Protein AF-A0A2V9YJX0-F1 (afdb_monomer_lite)

Secondary structure (DSSP, 8-state):
---PPPEEEEEEEEETT--TTSSS-SS-TT--SHHHHHHHHHHTSSSPPPEEEE-TTT--EEEES-HHHHGGGTT-SSEEEEEEEETTTTEEEEEEEEE------

Radius of gyration: 13.97 Å; chains: 1; bounding box: 36×31×40 Å

Sequence (105 aa):
ATGQGPSTFKGELADEQLNCIQTPVKAPLEIKDKTSCMLYFAHFVKPGSKYVLYDLETKTKYQLDDQDLVQPYVGAKNVQITGTLDAATKTIHVKEIRVKEIRAS

Foldseek 3Di:
DPFDAKDKDKAAKAWPVNQLVDVQRNAPPVDRHSLSRQCCQQPPDVVRTAIWGQDPVVRDTAAEPCRVLCVVCRPQGMKMFIAGAPPVRNYGDGDDIDGPPPPDD

pLDDT: mean 90.38, std 14.13, range [36.09, 98.44]

Structure (mmCIF, N/CA/C/O backbone):
data_AF-A0A2V9YJX0-F1
#
_entry.id   AF-A0A2V9YJX0-F1
#
loop_
_atom_site.group_PDB
_atom_site.id
_atom_site.type_symbol
_atom_site.label_atom_id
_atom_site.label_alt_id
_atom_site.label_comp_id
_atom_site.label_asym_id
_atom_site.label_entity_id
_atom_site.label_seq_id
_atom_site.pdbx_PDB_ins_code
_atom_site.Cartn_x
_atom_site.Cartn_y
_atom_site.Cartn_z
_atom_site.occupancy
_atom_site.B_iso_or_equiv
_atom_site.auth_seq_id
_atom_site.auth_comp_id
_atom_site.auth_asym_id
_atom_site.auth_atom_id
_atom_site.pdbx_PDB_model_num
ATOM 1 N N . ALA A 1 1 ? -13.982 -8.996 21.968 1.00 41.69 1 ALA A N 1
ATOM 2 C CA . ALA A 1 1 ? -13.264 -8.122 21.023 1.00 41.69 1 ALA A CA 1
ATOM 3 C C . ALA A 1 1 ? -14.300 -7.298 20.276 1.00 41.69 1 ALA A C 1
ATOM 5 O O . ALA A 1 1 ? -15.111 -7.869 19.560 1.00 41.69 1 ALA A O 1
ATOM 6 N N . THR A 1 2 ? -14.363 -5.990 20.516 1.00 43.50 2 THR A N 1
ATOM 7 C CA . THR A 1 2 ? -15.210 -5.084 19.733 1.00 43.50 2 THR A CA 1
ATOM 8 C C . THR A 1 2 ? -14.625 -5.015 18.328 1.00 43.50 2 THR A C 1
ATOM 10 O O . THR A 1 2 ? -13.618 -4.342 18.117 1.00 43.50 2 THR A O 1
ATOM 13 N N . GLY A 1 3 ? -15.185 -5.782 17.392 1.00 53.28 3 GLY A N 1
ATOM 14 C CA . GLY A 1 3 ? -14.784 -5.718 15.992 1.00 53.28 3 GLY A CA 1
ATOM 15 C C . GLY A 1 3 ? -15.097 -4.326 15.463 1.00 53.28 3 GLY A C 1
ATOM 16 O O . GLY A 1 3 ? -16.265 -3.989 15.279 1.00 53.28 3 GLY A O 1
ATOM 17 N N . GLN A 1 4 ? -14.069 -3.498 15.273 1.00 60.50 4 GLN A N 1
ATOM 18 C CA . GLN A 1 4 ? -14.224 -2.262 14.518 1.00 60.50 4 GLN A CA 1
ATOM 19 C C . GLN A 1 4 ? -14.705 -2.641 13.117 1.00 60.50 4 GLN A C 1
ATOM 21 O O . GLN A 1 4 ? -14.115 -3.496 12.450 1.00 60.50 4 GLN A O 1
ATOM 26 N N . GLY A 1 5 ? -15.828 -2.046 12.712 1.00 73.94 5 GLY A N 1
ATOM 27 C CA . GLY A 1 5 ? -16.368 -2.200 11.368 1.00 73.94 5 GLY A CA 1
ATOM 28 C C . GLY A 1 5 ? -15.352 -1.779 10.299 1.00 73.94 5 GLY A C 1
ATOM 29 O O . GLY A 1 5 ? -14.307 -1.208 10.619 1.00 73.94 5 GLY A O 1
ATOM 30 N N . PRO A 1 6 ? -15.629 -2.078 9.021 1.00 87.38 6 PRO A N 1
ATOM 31 C CA . PRO A 1 6 ? -14.715 -1.732 7.944 1.00 87.38 6 PRO A CA 1
ATOM 32 C C . PRO A 1 6 ? -14.452 -0.219 7.910 1.00 87.38 6 PRO A C 1
ATOM 34 O O . PRO A 1 6 ? -15.380 0.588 7.952 1.00 87.38 6 PRO A O 1
ATOM 37 N N . SER A 1 7 ? -13.177 0.139 7.805 1.00 95.25 7 SER A N 1
ATOM 38 C CA . SER A 1 7 ? -12.671 1.506 7.687 1.00 95.25 7 SER A CA 1
ATOM 39 C C . SER A 1 7 ? -12.121 1.735 6.285 1.00 95.25 7 SER A C 1
ATOM 41 O O . SER A 1 7 ? -11.776 0.786 5.583 1.00 95.25 7 SER A O 1
ATOM 43 N N . THR A 1 8 ? -12.034 3.000 5.874 1.00 96.50 8 THR A N 1
ATOM 44 C CA . THR A 1 8 ? -11.416 3.381 4.598 1.00 96.50 8 THR A CA 1
ATOM 45 C C . THR A 1 8 ? -10.064 4.031 4.841 1.00 96.50 8 THR A C 1
ATOM 47 O O . THR A 1 8 ? -9.973 5.038 5.541 1.00 96.50 8 THR A O 1
ATOM 50 N N . PHE A 1 9 ? -9.035 3.473 4.216 1.00 96.06 9 PHE A N 1
ATOM 51 C CA . PHE A 1 9 ? -7.650 3.922 4.259 1.00 96.06 9 PHE A CA 1
ATOM 52 C C . PHE A 1 9 ? -7.299 4.567 2.923 1.00 96.06 9 PHE A C 1
ATOM 54 O O . PHE A 1 9 ? -7.710 4.077 1.871 1.00 96.06 9 PHE A O 1
ATOM 61 N N . LYS A 1 10 ? -6.563 5.678 2.948 1.00 95.88 10 LYS A N 1
ATOM 62 C CA . LYS A 1 10 ? -6.171 6.412 1.740 1.00 95.88 10 LYS A CA 1
ATOM 63 C C . LYS A 1 10 ? -4.658 6.434 1.634 1.00 95.88 10 LYS A C 1
ATOM 65 O O . LYS A 1 10 ? -3.975 6.607 2.637 1.00 95.88 10 LYS A O 1
ATOM 70 N N . GLY A 1 11 ? -4.146 6.301 0.421 1.00 94.25 11 GLY A N 1
ATOM 71 C CA . GLY A 1 11 ? -2.710 6.346 0.205 1.00 94.25 11 GLY A CA 1
ATOM 72 C C . GLY A 1 11 ? -2.305 6.047 -1.226 1.00 94.25 11 GLY A C 1
ATOM 73 O O . GLY A 1 11 ? -3.130 6.012 -2.144 1.00 94.25 11 GLY A O 1
ATOM 74 N N . GLU A 1 12 ? -1.007 5.830 -1.382 1.00 94.12 12 GLU A N 1
ATOM 75 C CA . GLU A 1 12 ? -0.377 5.354 -2.610 1.00 94.12 12 GLU A CA 1
ATOM 76 C C . GLU A 1 12 ? 0.051 3.894 -2.406 1.00 94.12 12 GLU A C 1
ATOM 78 O O . GLU A 1 12 ? 0.478 3.516 -1.309 1.00 94.12 12 GLU A O 1
ATOM 83 N N . LEU A 1 13 ? -0.080 3.061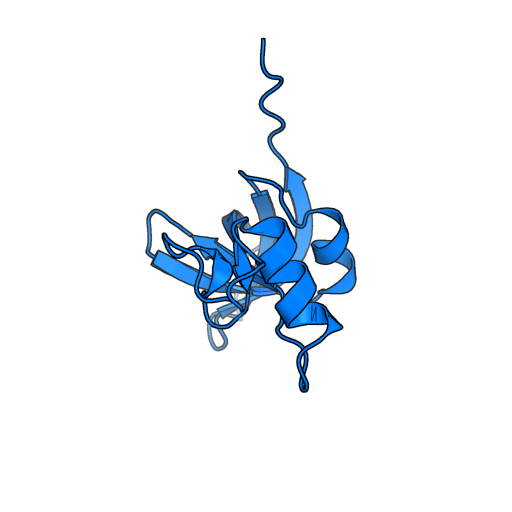 -3.442 1.00 95.88 13 LEU A N 1
ATOM 84 C CA . LEU A 1 13 ? 0.499 1.719 -3.410 1.00 95.88 13 LEU A CA 1
ATOM 85 C C . LEU A 1 13 ? 2.021 1.809 -3.543 1.00 95.88 13 LEU A C 1
ATOM 87 O O . LEU A 1 13 ? 2.542 2.611 -4.315 1.00 95.88 13 LEU A O 1
ATOM 91 N N . ALA A 1 14 ? 2.724 0.964 -2.802 1.00 95.56 14 ALA A N 1
ATOM 92 C CA . ALA A 1 14 ? 4.177 0.885 -2.810 1.00 95.56 14 ALA A CA 1
ATOM 93 C C . ALA A 1 14 ? 4.640 -0.574 -2.725 1.00 95.56 14 ALA A C 1
ATOM 95 O O . ALA A 1 14 ? 3.842 -1.475 -2.465 1.00 95.56 14 ALA A O 1
ATOM 96 N N . ASP A 1 15 ? 5.937 -0.801 -2.913 1.00 96.44 15 ASP A N 1
ATOM 97 C CA . ASP A 1 15 ? 6.579 -2.050 -2.515 1.00 96.44 15 ASP A CA 1
ATOM 98 C C . ASP A 1 15 ? 6.797 -2.083 -0.992 1.00 96.44 15 ASP A C 1
ATOM 100 O O . ASP A 1 15 ? 6.874 -1.044 -0.329 1.00 96.44 15 ASP A O 1
ATOM 104 N N . GLU A 1 16 ? 6.955 -3.277 -0.425 1.00 96.31 16 GLU A N 1
ATOM 105 C CA . GLU A 1 16 ? 7.100 -3.469 1.021 1.00 96.31 16 GLU A CA 1
ATOM 106 C C . GLU A 1 16 ? 8.267 -2.678 1.643 1.00 96.31 16 GLU A C 1
ATOM 108 O O . GLU A 1 16 ? 8.184 -2.263 2.808 1.00 96.31 16 GLU A O 1
ATOM 113 N N . GLN A 1 17 ? 9.338 -2.438 0.882 1.00 96.00 17 GLN A N 1
ATOM 114 C CA . GLN A 1 17 ? 10.527 -1.712 1.330 1.00 96.00 17 GLN A CA 1
ATOM 115 C C . GLN A 1 17 ? 10.442 -0.199 1.073 1.00 96.00 17 GLN A C 1
ATOM 117 O O . GLN A 1 17 ? 11.346 0.536 1.472 1.00 96.00 17 GLN A O 1
ATOM 122 N N . LEU A 1 18 ? 9.350 0.281 0.466 1.00 96.06 18 LEU A N 1
ATOM 123 C CA . LEU A 1 18 ? 9.138 1.677 0.083 1.00 96.06 18 LEU A CA 1
ATOM 124 C C . LEU A 1 18 ? 10.237 2.216 -0.847 1.00 96.06 18 LEU A C 1
ATOM 126 O O . LEU A 1 18 ? 10.542 3.409 -0.825 1.00 96.06 18 LEU A O 1
ATOM 130 N N . ASN A 1 19 ? 10.846 1.351 -1.656 1.00 95.75 19 ASN A N 1
ATOM 131 C CA . ASN A 1 19 ? 11.837 1.724 -2.660 1.00 95.75 19 ASN A CA 1
ATOM 132 C C . ASN A 1 19 ? 11.214 2.553 -3.792 1.00 95.75 19 ASN A C 1
ATOM 134 O O . ASN A 1 19 ? 11.821 3.511 -4.278 1.00 95.75 19 ASN A O 1
ATOM 138 N N . CYS A 1 20 ? 9.991 2.210 -4.190 1.00 95.19 20 CYS A N 1
ATOM 139 C CA . CYS A 1 20 ? 9.327 2.727 -5.382 1.00 95.19 20 CYS A CA 1
ATOM 140 C C . CYS A 1 20 ? 8.625 4.066 -5.186 1.00 95.19 20 CYS A C 1
ATOM 142 O O . CYS A 1 20 ? 8.229 4.686 -6.164 1.00 95.19 20 CYS A O 1
ATOM 144 N N . ILE A 1 21 ? 8.499 4.543 -3.948 1.00 92.62 21 ILE A N 1
ATOM 145 C CA . ILE A 1 21 ? 7.942 5.871 -3.648 1.00 92.62 21 ILE A CA 1
ATOM 146 C C . ILE A 1 21 ? 9.024 6.930 -3.391 1.00 92.62 21 ILE A C 1
ATOM 148 O O . ILE A 1 21 ? 8.703 8.094 -3.154 1.00 92.62 21 ILE A O 1
ATOM 152 N N . GLN A 1 22 ? 10.303 6.546 -3.451 1.00 92.88 22 GLN A N 1
ATOM 153 C CA . GLN A 1 22 ? 11.440 7.462 -3.327 1.00 92.88 22 GLN A CA 1
ATOM 154 C C . GLN A 1 22 ? 11.646 8.275 -4.610 1.00 92.88 22 GLN A C 1
ATOM 156 O O . GLN A 1 22 ? 11.200 7.888 -5.689 1.00 92.88 22 GLN A O 1
ATOM 161 N N . THR A 1 23 ? 12.347 9.406 -4.503 1.00 91.00 23 THR A N 1
ATOM 162 C CA . THR A 1 23 ? 12.760 10.224 -5.656 1.00 91.00 23 THR A CA 1
ATOM 163 C C . THR A 1 23 ? 14.278 10.454 -5.615 1.00 91.00 23 THR A C 1
ATOM 165 O O . THR A 1 23 ? 14.738 11.187 -4.739 1.00 91.00 23 THR A O 1
ATOM 168 N N . PRO A 1 24 ? 15.067 9.853 -6.531 1.00 91.81 24 PRO A N 1
ATOM 169 C CA . PRO A 1 24 ? 14.655 8.849 -7.522 1.00 91.81 24 PRO A CA 1
ATOM 170 C C . PRO A 1 24 ? 14.192 7.540 -6.859 1.00 91.81 24 PRO A C 1
ATOM 172 O O . PRO A 1 24 ? 14.509 7.285 -5.694 1.00 91.81 24 PRO A O 1
ATOM 175 N N . VAL A 1 25 ? 13.450 6.706 -7.596 1.00 95.75 25 VAL A N 1
ATOM 176 C CA . VAL A 1 25 ? 13.079 5.366 -7.114 1.00 95.75 25 VAL A CA 1
ATOM 177 C C . VAL A 1 25 ? 14.340 4.552 -6.816 1.00 95.75 25 VAL A C 1
ATOM 179 O O . VAL A 1 25 ? 15.345 4.659 -7.521 1.00 95.75 25 VAL A O 1
ATOM 182 N N . LYS A 1 26 ? 14.305 3.727 -5.769 1.00 95.12 26 LYS A N 1
ATOM 183 C CA . LYS A 1 26 ? 15.423 2.845 -5.399 1.00 95.12 26 LYS A CA 1
ATOM 184 C C . LYS A 1 26 ? 15.311 1.503 -6.124 1.00 95.12 26 LYS A C 1
ATOM 186 O O . LYS A 1 26 ? 15.068 0.471 -5.509 1.00 95.12 26 LYS A O 1
ATOM 191 N N . ALA A 1 27 ? 15.459 1.540 -7.442 1.00 93.81 27 ALA A N 1
ATOM 192 C CA . ALA A 1 27 ? 15.394 0.381 -8.330 1.00 93.81 27 ALA A CA 1
ATOM 193 C C . ALA A 1 27 ? 16.666 0.295 -9.201 1.00 93.81 27 ALA A C 1
ATOM 195 O O . ALA A 1 27 ? 17.465 1.237 -9.202 1.00 93.81 27 ALA A O 1
ATOM 196 N N . PRO A 1 28 ? 16.893 -0.812 -9.937 1.00 92.31 28 PRO A N 1
ATOM 197 C CA . PRO A 1 28 ? 17.921 -0.865 -10.977 1.00 92.31 28 PRO A CA 1
ATOM 198 C C . PRO A 1 28 ? 17.836 0.324 -11.945 1.00 92.31 28 PRO A C 1
ATOM 200 O O . PRO A 1 28 ? 16.750 0.835 -12.206 1.00 92.31 28 PRO A O 1
ATOM 203 N N . LEU A 1 29 ? 18.983 0.744 -12.492 1.00 80.69 29 LEU A N 1
ATOM 204 C CA . LEU A 1 29 ? 19.169 2.034 -13.186 1.00 80.69 29 LEU A CA 1
ATOM 205 C C . LEU A 1 29 ? 18.197 2.301 -14.351 1.00 80.69 29 LEU A C 1
ATOM 207 O O . LEU A 1 29 ? 17.937 3.457 -14.692 1.00 80.69 29 LEU A O 1
ATOM 211 N N . GLU A 1 30 ? 17.670 1.248 -14.968 1.00 90.00 30 GLU A N 1
ATOM 212 C CA . GLU A 1 30 ? 16.744 1.333 -16.100 1.00 90.00 30 GLU A CA 1
ATOM 213 C C . GLU A 1 30 ? 15.309 1.680 -15.667 1.00 90.00 30 GLU A C 1
ATOM 215 O O . GLU A 1 30 ? 14.521 2.190 -16.462 1.00 90.00 30 GLU A O 1
ATOM 220 N N . ILE A 1 31 ? 14.976 1.478 -14.390 1.00 95.06 31 ILE A N 1
ATOM 221 C CA . ILE A 1 31 ? 13.642 1.699 -13.839 1.00 95.06 31 ILE A CA 1
ATOM 222 C C . ILE A 1 31 ? 13.586 3.068 -13.163 1.00 95.06 31 ILE A C 1
ATOM 224 O O . ILE A 1 31 ? 14.204 3.300 -12.127 1.00 95.06 31 ILE A O 1
ATOM 228 N N . LYS A 1 32 ? 12.803 3.979 -13.748 1.00 91.88 32 LYS A N 1
ATOM 229 C CA . LYS A 1 32 ? 12.691 5.376 -13.287 1.00 91.88 32 LYS A CA 1
ATOM 230 C C . LYS A 1 32 ? 11.300 5.762 -12.784 1.00 91.88 32 LYS A C 1
ATOM 232 O O . LYS A 1 32 ? 11.150 6.811 -12.166 1.00 91.88 32 LYS A O 1
ATOM 237 N N . ASP A 1 33 ? 10.299 4.933 -13.058 1.00 93.88 33 ASP A N 1
ATOM 238 C CA . ASP A 1 33 ? 8.901 5.147 -12.680 1.00 93.88 33 ASP A CA 1
ATOM 239 C C . ASP A 1 33 ? 8.483 4.194 -11.546 1.00 93.88 33 ASP A C 1
ATOM 241 O O . ASP A 1 33 ? 8.981 3.070 -11.432 1.00 93.88 33 ASP A O 1
ATOM 245 N N . LYS A 1 34 ? 7.539 4.655 -10.717 1.00 93.44 34 LYS A N 1
ATOM 246 C CA . LYS A 1 34 ? 7.025 3.924 -9.555 1.00 93.44 34 LYS A CA 1
ATOM 247 C C . LYS A 1 34 ? 6.325 2.624 -9.951 1.00 93.44 34 LYS A C 1
ATOM 249 O O . LYS A 1 34 ? 6.547 1.604 -9.305 1.00 93.44 34 LYS A O 1
ATOM 254 N N . THR A 1 35 ? 5.520 2.648 -11.015 1.00 94.94 35 THR A N 1
ATOM 255 C CA . THR A 1 35 ? 4.743 1.481 -11.474 1.00 94.94 35 THR A CA 1
ATOM 256 C C . THR A 1 35 ? 5.681 0.356 -11.893 1.00 94.94 35 THR A C 1
ATOM 258 O O . THR A 1 35 ? 5.588 -0.767 -11.399 1.00 94.94 35 THR A O 1
ATOM 261 N N . SER A 1 36 ? 6.649 0.689 -12.744 1.00 95.75 36 SER A N 1
ATOM 262 C CA . SER A 1 36 ? 7.667 -0.245 -13.226 1.00 95.75 36 SER A CA 1
ATOM 263 C C . SER A 1 36 ? 8.538 -0.771 -12.081 1.00 95.75 36 SER A C 1
ATOM 265 O O . SER A 1 36 ? 8.860 -1.955 -12.045 1.00 95.75 36 SER A O 1
ATOM 267 N N . CYS A 1 37 ? 8.865 0.081 -11.103 1.00 96.88 37 CYS A N 1
ATOM 268 C CA . CYS A 1 37 ? 9.565 -0.325 -9.885 1.00 96.88 37 CYS A CA 1
ATOM 269 C C . CYS A 1 37 ? 8.774 -1.359 -9.079 1.00 96.88 37 CYS A C 1
ATOM 271 O O . CYS A 1 37 ? 9.324 -2.399 -8.717 1.00 96.88 37 CYS A O 1
ATOM 273 N N . MET A 1 38 ? 7.484 -1.122 -8.834 1.00 96.19 38 MET A N 1
ATOM 274 C CA . MET A 1 38 ? 6.656 -2.047 -8.057 1.00 96.19 38 MET A CA 1
ATOM 275 C C . MET A 1 38 ? 6.510 -3.401 -8.753 1.00 96.19 38 MET A C 1
ATOM 277 O O . MET A 1 38 ? 6.681 -4.436 -8.112 1.00 96.19 38 MET A O 1
ATOM 281 N N . LEU A 1 39 ? 6.238 -3.405 -10.062 1.00 95.62 39 LEU A N 1
ATOM 282 C CA . LEU A 1 39 ? 6.141 -4.640 -10.846 1.00 95.62 39 LEU A CA 1
ATOM 283 C C . LEU A 1 39 ? 7.476 -5.395 -10.880 1.00 95.62 39 LEU A C 1
ATOM 285 O O . LEU A 1 39 ? 7.494 -6.619 -10.763 1.00 95.62 39 LEU A O 1
ATOM 289 N N . TYR A 1 40 ? 8.601 -4.678 -10.973 1.00 95.81 40 TYR A N 1
ATOM 290 C CA . TYR A 1 40 ? 9.926 -5.287 -10.893 1.00 95.81 40 TYR A CA 1
ATOM 291 C C . TYR A 1 40 ? 10.134 -6.025 -9.566 1.00 95.81 40 TYR A C 1
ATOM 293 O O . TYR A 1 40 ? 10.449 -7.215 -9.558 1.00 95.81 40 TYR A O 1
ATOM 301 N N . PHE A 1 41 ? 9.923 -5.343 -8.438 1.00 96.44 41 PHE A N 1
ATOM 302 C CA . PHE A 1 41 ? 10.124 -5.952 -7.125 1.00 96.44 41 PHE A CA 1
ATOM 303 C C . PHE A 1 41 ? 9.134 -7.090 -6.845 1.00 96.44 41 PHE A C 1
ATOM 305 O O . PHE A 1 41 ? 9.521 -8.064 -6.205 1.00 96.44 41 PHE A O 1
ATOM 312 N N . ALA A 1 42 ? 7.896 -7.007 -7.339 1.00 95.81 42 ALA A N 1
ATOM 313 C CA . ALA A 1 42 ? 6.896 -8.058 -7.165 1.00 95.81 42 ALA A CA 1
ATOM 314 C C . ALA A 1 42 ? 7.203 -9.331 -7.976 1.00 95.81 42 ALA A C 1
ATOM 316 O O . ALA A 1 42 ? 7.031 -10.435 -7.463 1.00 95.81 42 ALA A O 1
ATOM 317 N N . HIS A 1 43 ? 7.683 -9.198 -9.219 1.00 95.38 43 HIS A N 1
ATOM 318 C CA . HIS A 1 43 ? 7.782 -10.33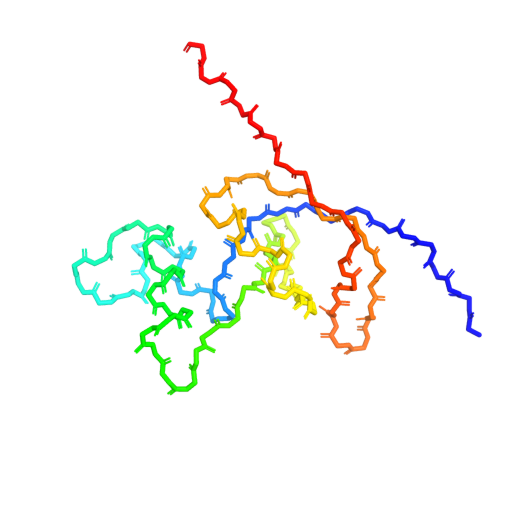5 -10.146 1.00 95.38 43 HIS A CA 1
ATOM 319 C C . HIS A 1 43 ? 9.207 -10.832 -10.424 1.00 95.38 43 HIS A C 1
ATOM 321 O O . HIS A 1 43 ? 9.377 -11.988 -10.813 1.00 95.38 43 HIS A O 1
ATOM 327 N N . PHE A 1 44 ? 10.233 -9.995 -10.242 1.00 95.00 44 PHE A N 1
ATOM 328 C CA . PHE A 1 44 ? 11.604 -10.304 -10.677 1.00 95.00 44 PHE A CA 1
ATOM 329 C C . PHE A 1 44 ? 12.603 -10.481 -9.526 1.00 95.00 44 PHE A C 1
ATOM 331 O O . PHE A 1 44 ? 13.675 -11.051 -9.735 1.00 95.00 44 PHE A O 1
ATOM 338 N N . VAL A 1 45 ? 12.264 -10.055 -8.307 1.00 93.81 45 VAL A N 1
ATOM 339 C CA . VAL A 1 45 ? 13.076 -10.291 -7.099 1.00 93.81 45 VAL A CA 1
ATOM 340 C C . VAL A 1 45 ? 12.603 -11.563 -6.382 1.00 93.81 45 VAL A C 1
ATOM 342 O O . VAL A 1 45 ? 11.434 -11.933 -6.464 1.00 93.81 45 VAL A O 1
ATOM 345 N N . LYS A 1 46 ? 13.516 -12.271 -5.698 1.00 93.31 46 LYS A N 1
ATOM 346 C CA . LYS A 1 46 ? 13.206 -13.469 -4.899 1.00 93.31 46 LYS A CA 1
ATOM 347 C C . LYS A 1 46 ? 13.662 -13.292 -3.439 1.00 93.31 46 LYS A C 1
ATOM 349 O O . LYS A 1 46 ? 14.864 -13.139 -3.225 1.00 93.31 46 LYS A O 1
ATOM 354 N N . PRO A 1 47 ? 12.753 -13.376 -2.448 1.00 92.56 47 PRO A N 1
ATOM 355 C CA . PRO A 1 47 ? 11.296 -13.444 -2.613 1.00 92.56 47 PRO A CA 1
ATOM 356 C C . PRO A 1 47 ? 10.739 -12.160 -3.254 1.00 92.56 47 PRO A C 1
ATOM 358 O O . PRO A 1 47 ? 11.343 -11.095 -3.128 1.00 92.56 47 PRO A O 1
ATOM 361 N N . GLY A 1 48 ? 9.609 -12.277 -3.955 1.00 94.62 48 GLY A N 1
ATOM 362 C CA . GLY A 1 48 ? 8.926 -11.122 -4.540 1.00 94.62 48 GLY A CA 1
ATOM 363 C C . GLY A 1 48 ? 8.410 -10.189 -3.448 1.00 94.62 48 GLY A C 1
ATOM 364 O O . GLY A 1 48 ? 7.940 -10.647 -2.403 1.00 94.62 48 GLY A O 1
ATOM 365 N N . SER A 1 49 ? 8.521 -8.883 -3.674 1.00 96.88 49 SER A N 1
ATOM 366 C CA . SER A 1 49 ? 8.001 -7.872 -2.755 1.00 96.88 49 SER A CA 1
ATOM 367 C C . SER A 1 49 ? 6.477 -7.832 -2.796 1.00 96.88 49 SER A C 1
ATOM 369 O O . SER A 1 49 ? 5.869 -7.993 -3.853 1.00 96.88 49 SER A O 1
ATOM 371 N N . LYS A 1 50 ? 5.864 -7.576 -1.642 1.00 97.69 50 LYS A N 1
ATOM 372 C CA . LYS A 1 50 ? 4.421 -7.357 -1.531 1.00 97.69 50 LYS A CA 1
ATOM 373 C C . LYS A 1 50 ? 4.062 -5.909 -1.846 1.00 97.69 50 LYS A C 1
ATOM 375 O O . LYS A 1 50 ? 4.848 -4.991 -1.599 1.00 97.69 50 LYS A O 1
ATOM 380 N N . TYR A 1 51 ? 2.838 -5.710 -2.315 1.00 97.75 51 TYR A N 1
ATOM 381 C CA . TYR A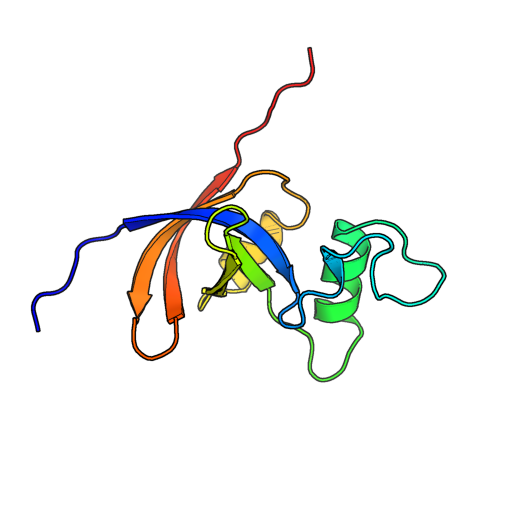 1 51 ? 2.186 -4.415 -2.376 1.00 97.75 51 TYR A CA 1
ATOM 382 C C . TYR A 1 51 ? 1.663 -4.020 -0.996 1.00 97.75 51 TYR A C 1
ATOM 384 O O . TYR A 1 51 ? 0.986 -4.793 -0.312 1.00 97.75 51 TYR A O 1
ATOM 392 N N . VAL A 1 52 ? 1.958 -2.785 -0.610 1.00 97.88 52 VAL A N 1
ATOM 393 C CA . VAL A 1 52 ? 1.513 -2.165 0.641 1.00 97.88 52 VAL A CA 1
ATOM 394 C C . VAL A 1 52 ? 0.792 -0.858 0.342 1.00 97.88 52 VAL A C 1
ATOM 396 O O . VAL A 1 52 ? 1.040 -0.231 -0.689 1.00 97.88 52 VAL A O 1
ATOM 399 N N . LEU A 1 53 ? -0.067 -0.415 1.259 1.00 97.62 53 LEU A N 1
ATOM 400 C CA . LEU A 1 53 ? -0.618 0.938 1.221 1.00 97.62 53 LEU A CA 1
ATOM 401 C C . LEU A 1 53 ? 0.251 1.851 2.084 1.00 97.62 53 LEU A C 1
ATOM 403 O O . LEU A 1 53 ? 0.438 1.595 3.276 1.00 97.62 53 LEU A O 1
ATOM 407 N N . TYR A 1 54 ? 0.756 2.929 1.493 1.00 96.75 54 TYR A N 1
ATOM 408 C CA . TYR A 1 54 ? 1.465 3.971 2.218 1.00 96.75 54 TYR A CA 1
ATOM 409 C C . TYR A 1 54 ? 0.589 5.214 2.360 1.00 96.75 54 TYR A C 1
ATOM 411 O O . TYR A 1 54 ? 0.262 5.890 1.380 1.00 96.75 54 TYR A O 1
ATOM 419 N N . ASP A 1 55 ? 0.211 5.516 3.599 1.00 95.31 55 ASP A N 1
ATOM 420 C CA . ASP A 1 55 ? -0.458 6.761 3.949 1.00 95.31 55 ASP A CA 1
ATOM 421 C C . ASP A 1 55 ? 0.580 7.891 3.979 1.00 95.31 55 ASP A C 1
ATOM 423 O O . ASP A 1 55 ? 1.501 7.909 4.801 1.00 95.31 55 ASP A O 1
ATOM 427 N N . LEU A 1 56 ? 0.440 8.838 3.053 1.00 91.25 56 LEU A N 1
ATOM 428 C CA . LEU A 1 56 ? 1.381 9.941 2.879 1.00 91.25 56 LEU A CA 1
ATOM 429 C C . LEU A 1 56 ? 1.289 10.999 3.985 1.00 91.25 56 LEU A C 1
ATOM 431 O O . LEU A 1 56 ? 2.285 11.697 4.204 1.00 91.25 56 LEU A O 1
ATOM 435 N N . GLU A 1 57 ? 0.138 11.130 4.646 1.00 93.25 57 GLU A N 1
ATOM 436 C CA . GLU A 1 57 ? -0.116 12.112 5.704 1.00 93.25 57 GLU A CA 1
ATOM 437 C C . GLU A 1 57 ? 0.478 11.619 7.021 1.00 93.25 57 GLU A C 1
ATOM 439 O O . GLU A 1 57 ? 1.308 12.293 7.630 1.00 93.25 57 GLU A O 1
ATOM 444 N N . THR A 1 58 ? 0.127 10.395 7.413 1.00 95.75 58 THR A N 1
ATOM 445 C CA . THR A 1 58 ? 0.571 9.805 8.683 1.00 95.75 58 THR A CA 1
ATOM 446 C C . THR A 1 58 ? 1.905 9.072 8.573 1.00 95.75 58 THR A C 1
ATOM 448 O O . THR A 1 58 ? 2.457 8.640 9.584 1.00 95.75 58 THR A O 1
ATOM 451 N N . LYS A 1 59 ? 2.436 8.915 7.351 1.00 95.31 59 LYS A N 1
ATOM 452 C CA . LYS A 1 59 ? 3.637 8.117 7.046 1.00 95.31 59 LYS A CA 1
ATOM 453 C C . LYS A 1 59 ? 3.501 6.657 7.494 1.00 95.31 59 LYS A C 1
ATOM 455 O O . LYS A 1 59 ? 4.503 5.992 7.769 1.00 95.31 59 LYS A O 1
ATOM 460 N N . THR A 1 60 ? 2.273 6.144 7.557 1.00 96.62 60 THR A N 1
ATOM 461 C CA . THR A 1 60 ? 1.993 4.775 7.995 1.00 96.62 60 THR A CA 1
ATOM 462 C C . THR A 1 60 ? 2.026 3.815 6.813 1.00 96.62 60 THR A C 1
ATOM 464 O O . THR A 1 60 ? 1.367 4.031 5.800 1.00 96.62 60 THR A O 1
ATOM 467 N N . LYS A 1 61 ? 2.774 2.719 6.964 1.00 97.38 61 LYS A N 1
ATOM 468 C CA . LYS A 1 61 ? 2.736 1.574 6.050 1.00 97.38 61 LYS A CA 1
ATOM 469 C C . LYS A 1 61 ? 1.741 0.540 6.570 1.00 97.38 61 LYS A C 1
ATOM 471 O O . LYS A 1 61 ? 1.902 0.066 7.697 1.00 97.38 61 LYS A O 1
ATOM 476 N N . TYR A 1 62 ? 0.774 0.178 5.737 1.00 98.31 62 TYR A N 1
ATOM 477 C CA . TYR A 1 62 ? -0.170 -0.902 5.989 1.00 98.31 62 TYR A CA 1
ATOM 478 C C . TYR A 1 62 ? 0.112 -2.077 5.063 1.00 98.31 62 TYR A C 1
ATOM 480 O O . TYR A 1 62 ? 0.227 -1.909 3.847 1.00 98.31 62 TYR A O 1
ATOM 488 N N . GLN A 1 63 ? 0.199 -3.265 5.647 1.00 98.44 63 GLN A N 1
ATOM 489 C CA . GLN A 1 63 ? 0.213 -4.507 4.887 1.00 98.44 63 GLN A CA 1
ATOM 490 C C . GLN A 1 63 ? -1.174 -4.753 4.291 1.00 98.44 63 GLN A C 1
ATOM 492 O O . GLN A 1 63 ? -2.182 -4.357 4.878 1.00 98.44 63 GLN A O 1
ATOM 497 N N . LEU A 1 64 ? -1.220 -5.404 3.135 1.00 98.44 64 LEU A N 1
ATOM 498 C CA . LEU A 1 64 ? -2.457 -5.792 2.460 1.00 98.44 64 LEU A CA 1
ATOM 499 C C . LEU A 1 64 ? -2.452 -7.316 2.355 1.00 98.44 64 LEU A C 1
ATOM 501 O O . LEU A 1 64 ? -1.468 -7.894 1.891 1.00 98.44 64 LEU A O 1
ATOM 505 N N . ASP A 1 65 ? -3.493 -7.980 2.843 1.00 97.94 65 ASP A N 1
ATOM 506 C CA . ASP A 1 65 ? -3.527 -9.446 2.863 1.00 97.94 65 ASP A CA 1
ATOM 507 C C . ASP A 1 65 ? -3.821 -10.050 1.485 1.00 97.94 65 ASP A C 1
ATOM 509 O O . ASP A 1 65 ? -3.213 -11.054 1.117 1.00 97.94 65 ASP A O 1
ATOM 513 N N . ASP A 1 66 ? -4.689 -9.403 0.711 1.00 97.75 66 ASP A N 1
ATOM 514 C CA . ASP A 1 66 ? -5.121 -9.866 -0.606 1.00 97.75 66 ASP A CA 1
ATOM 515 C C . ASP A 1 66 ? -4.330 -9.181 -1.734 1.00 97.75 66 ASP A C 1
ATOM 517 O O . ASP A 1 66 ? -4.700 -8.133 -2.267 1.00 97.75 66 ASP A O 1
ATOM 521 N N . GLN A 1 67 ? -3.171 -9.755 -2.062 1.00 97.31 67 GLN A N 1
ATOM 522 C CA . GLN A 1 67 ? -2.260 -9.216 -3.078 1.00 97.31 67 GLN A CA 1
ATOM 523 C C . GLN A 1 67 ? -2.844 -9.309 -4.495 1.00 97.31 67 GLN A C 1
ATOM 525 O O . GLN A 1 67 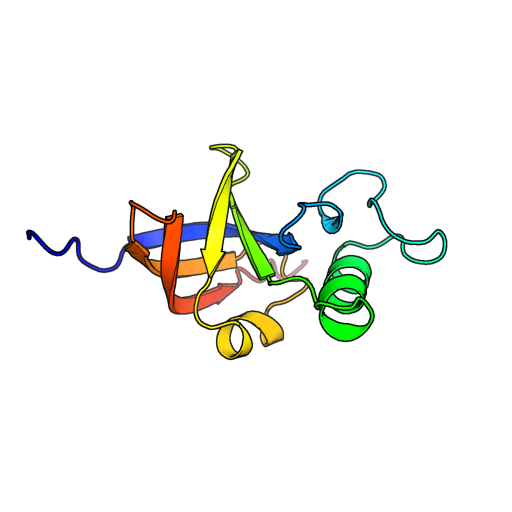? -2.621 -8.406 -5.305 1.00 97.31 67 GLN A O 1
ATOM 530 N N . ASP A 1 68 ? -3.620 -10.357 -4.777 1.00 96.44 68 ASP A N 1
ATOM 531 C CA . ASP A 1 68 ? -4.282 -10.566 -6.065 1.00 96.44 68 ASP A CA 1
ATOM 532 C C . ASP A 1 68 ? -5.364 -9.511 -6.312 1.00 96.44 68 ASP A C 1
ATOM 534 O O . ASP A 1 68 ? -5.457 -8.968 -7.415 1.00 96.44 68 ASP A O 1
ATOM 538 N N . LEU A 1 69 ? -6.129 -9.145 -5.277 1.00 96.38 69 LEU A N 1
ATOM 539 C CA . LEU A 1 69 ? -7.108 -8.062 -5.364 1.00 96.38 69 LEU A CA 1
ATOM 540 C C . LEU A 1 69 ? -6.446 -6.690 -5.572 1.00 96.38 69 LEU A C 1
ATOM 542 O O . LEU A 1 69 ? -7.023 -5.822 -6.226 1.00 96.38 69 LEU A O 1
ATOM 546 N N . VAL A 1 70 ? -5.241 -6.479 -5.035 1.00 96.00 70 VAL A N 1
ATOM 547 C CA . VAL A 1 70 ? -4.509 -5.201 -5.111 1.00 96.00 70 VAL A CA 1
ATOM 548 C C . VAL A 1 70 ? -3.788 -5.009 -6.445 1.00 96.00 70 VAL A C 1
ATOM 550 O O . VAL A 1 70 ? -3.745 -3.887 -6.957 1.00 96.00 70 VAL A O 1
ATOM 553 N N . GLN A 1 71 ? -3.236 -6.077 -7.021 1.00 94.94 71 GLN A N 1
ATOM 554 C CA . GLN A 1 71 ? -2.379 -6.023 -8.210 1.00 94.94 71 GLN A CA 1
ATOM 555 C C . GLN A 1 71 ? -2.962 -5.220 -9.399 1.00 94.94 71 GLN A C 1
ATOM 557 O O . GLN A 1 71 ? -2.212 -4.438 -9.988 1.00 94.94 71 GLN A O 1
ATOM 562 N N . PRO A 1 72 ? -4.263 -5.308 -9.752 1.00 95.12 72 PRO A N 1
ATOM 563 C CA . PRO A 1 72 ? -4.838 -4.540 -10.863 1.00 95.12 72 PRO A CA 1
ATOM 564 C C . PRO A 1 72 ? -4.764 -3.016 -10.694 1.00 95.12 72 PRO A C 1
ATOM 566 O O . PRO A 1 72 ? -4.915 -2.281 -11.667 1.00 95.12 72 PRO A O 1
ATOM 569 N N . TYR A 1 73 ? -4.549 -2.534 -9.468 1.00 94.81 73 TYR A N 1
ATOM 570 C CA . TYR A 1 73 ? -4.516 -1.111 -9.133 1.00 94.81 73 TYR A CA 1
ATOM 571 C C . TYR A 1 73 ? -3.090 -0.547 -9.033 1.00 94.81 73 TYR A C 1
ATOM 573 O O . TYR A 1 73 ? -2.917 0.638 -8.735 1.00 94.81 73 TYR A O 1
ATOM 581 N N . VAL A 1 74 ? -2.059 -1.362 -9.278 1.00 92.31 74 VAL A N 1
ATOM 582 C CA . VAL A 1 74 ? -0.657 -0.920 -9.320 1.00 92.31 74 VAL A CA 1
ATOM 583 C C . VAL A 1 74 ? -0.485 0.215 -10.338 1.00 92.31 74 VAL A C 1
ATOM 585 O O . VAL A 1 74 ? -0.952 0.134 -11.470 1.00 92.31 74 VAL A O 1
ATOM 588 N N . GLY A 1 75 ? 0.179 1.298 -9.921 1.00 86.12 75 GLY A N 1
ATOM 589 C CA . 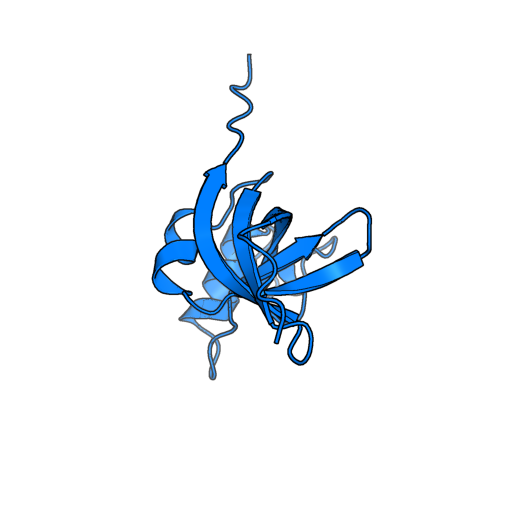GLY A 1 75 ? 0.347 2.521 -10.720 1.00 86.12 75 GLY A CA 1
ATOM 590 C C . GLY A 1 75 ? -0.753 3.571 -10.520 1.00 86.12 75 GLY A C 1
ATOM 591 O O . GLY A 1 75 ? -0.605 4.715 -10.958 1.00 86.12 75 GLY A O 1
ATOM 592 N N . ALA A 1 76 ? -1.834 3.245 -9.806 1.00 89.19 76 ALA A N 1
ATOM 593 C CA . ALA A 1 76 ? -2.824 4.239 -9.417 1.00 89.19 76 ALA A CA 1
ATOM 594 C C . ALA A 1 76 ? -2.239 5.232 -8.398 1.00 89.19 76 ALA A C 1
ATOM 596 O O . ALA A 1 76 ? -1.733 4.852 -7.344 1.00 89.19 76 ALA A O 1
ATOM 597 N N . LYS A 1 77 ? -2.363 6.532 -8.688 1.00 75.31 77 LYS A N 1
ATOM 598 C CA . LYS A 1 77 ? -1.818 7.601 -7.831 1.00 75.31 77 LYS A CA 1
ATOM 599 C C . LYS A 1 77 ? -2.583 7.799 -6.521 1.00 75.31 77 LYS A C 1
ATOM 601 O O . LYS A 1 77 ? -2.027 8.322 -5.565 1.00 75.31 77 LYS A O 1
ATOM 606 N N . ASN A 1 78 ? -3.872 7.459 -6.496 1.00 86.31 78 ASN A N 1
ATOM 607 C CA . ASN A 1 78 ? -4.752 7.706 -5.355 1.00 86.31 78 ASN A CA 1
ATOM 608 C C . ASN A 1 78 ? -5.664 6.506 -5.137 1.00 86.31 78 ASN A C 1
ATOM 610 O O . ASN A 1 78 ? -6.665 6.349 -5.845 1.00 86.31 78 ASN A O 1
ATOM 614 N N . VAL A 1 79 ? -5.326 5.694 -4.141 1.00 94.12 79 VAL A N 1
ATOM 615 C CA . VAL A 1 79 ? -6.069 4.487 -3.793 1.00 94.12 79 VAL A CA 1
ATOM 616 C C . VAL A 1 79 ? -6.812 4.706 -2.480 1.00 94.12 79 VAL A C 1
ATOM 618 O O . VAL A 1 79 ? -6.281 5.274 -1.523 1.00 94.12 79 VAL A O 1
ATOM 621 N N . GLN A 1 80 ? -8.068 4.273 -2.449 1.00 96.31 80 GLN A N 1
ATOM 622 C CA . GLN A 1 80 ? -8.866 4.134 -1.240 1.00 96.31 80 GLN A CA 1
ATOM 623 C C . GLN A 1 80 ? -9.157 2.653 -1.036 1.00 96.31 80 GLN A C 1
ATOM 625 O O . GLN A 1 80 ? -9.767 2.023 -1.897 1.00 96.31 80 GLN A O 1
ATOM 630 N N . ILE A 1 81 ? -8.704 2.110 0.088 1.00 97.06 81 ILE A N 1
ATOM 631 C CA . ILE A 1 81 ? -8.892 0.710 0.454 1.00 97.06 81 ILE A CA 1
ATOM 632 C C . ILE A 1 81 ? -9.885 0.657 1.602 1.00 97.06 81 ILE A C 1
ATOM 634 O O . ILE A 1 81 ? -9.629 1.213 2.670 1.00 97.06 81 ILE A O 1
ATOM 638 N N . THR A 1 82 ? -11.008 -0.017 1.397 1.00 97.50 82 THR A N 1
ATOM 639 C CA . THR A 1 82 ? -11.967 -0.304 2.461 1.00 97.50 82 THR A CA 1
ATOM 640 C C . THR A 1 82 ? -11.730 -1.720 2.973 1.00 97.50 82 THR A C 1
ATOM 642 O O . THR A 1 82 ? -11.656 -2.672 2.195 1.00 97.50 82 THR A O 1
ATOM 645 N N . GLY A 1 83 ? -11.602 -1.867 4.291 1.00 96.94 83 GLY A N 1
ATOM 646 C CA . GLY A 1 83 ? -11.247 -3.137 4.919 1.00 96.94 83 GLY A CA 1
ATOM 647 C C . GLY A 1 83 ? -11.247 -3.076 6.442 1.00 96.94 83 GLY A C 1
ATOM 648 O O . GLY A 1 83 ? -11.586 -2.053 7.037 1.00 96.94 83 GLY A O 1
ATOM 649 N N . THR A 1 84 ? -10.868 -4.175 7.087 1.00 97.56 84 THR A N 1
ATOM 650 C CA . THR A 1 84 ? -10.713 -4.237 8.550 1.00 97.56 84 THR A CA 1
ATOM 651 C C . THR A 1 84 ? -9.229 -4.264 8.896 1.00 97.56 84 THR A C 1
ATOM 653 O O . THR A 1 84 ? -8.488 -5.060 8.332 1.00 97.56 84 THR A O 1
ATOM 656 N N . LEU A 1 85 ? -8.789 -3.399 9.810 1.00 97.06 85 LEU A N 1
ATOM 657 C CA . LEU A 1 85 ? -7.392 -3.342 10.236 1.00 97.06 85 LEU A CA 1
ATOM 658 C C . LEU A 1 85 ? -7.136 -4.323 11.381 1.00 97.06 85 LEU A C 1
ATOM 660 O O . LEU A 1 85 ? -7.696 -4.172 12.466 1.00 97.06 85 LEU A O 1
ATOM 664 N N . ASP A 1 86 ? -6.219 -5.257 11.166 1.00 96.88 86 ASP A N 1
ATOM 665 C CA . ASP A 1 86 ? -5.514 -5.919 12.252 1.00 96.88 86 ASP A CA 1
ATOM 666 C C . ASP A 1 86 ? -4.435 -4.973 12.798 1.00 96.88 86 ASP A C 1
ATOM 668 O O . ASP A 1 86 ? -3.386 -4.749 12.188 1.00 96.88 86 ASP A O 1
ATOM 672 N N . ALA A 1 87 ? -4.712 -4.364 13.951 1.00 94.25 87 ALA A N 1
ATOM 673 C CA . ALA A 1 87 ? -3.836 -3.349 14.532 1.00 94.25 87 ALA A CA 1
ATOM 674 C C . ALA A 1 87 ? -2.495 -3.920 15.027 1.00 94.25 87 ALA A C 1
ATOM 676 O O . ALA A 1 87 ? -1.510 -3.184 15.077 1.00 94.25 87 ALA A O 1
ATOM 677 N N . ALA A 1 88 ? -2.445 -5.212 15.373 1.00 95.62 88 ALA A N 1
ATOM 678 C CA . ALA A 1 88 ? -1.236 -5.863 15.875 1.00 95.62 88 ALA A CA 1
ATOM 679 C C . ALA A 1 88 ? -0.164 -5.988 14.783 1.00 95.62 88 ALA A C 1
ATOM 681 O O . ALA A 1 88 ? 1.017 -5.761 15.041 1.00 95.62 88 ALA A O 1
ATOM 682 N N . THR A 1 89 ? -0.580 -6.301 13.556 1.00 95.50 89 THR A N 1
ATOM 683 C CA . THR A 1 89 ? 0.311 -6.489 12.402 1.00 95.50 89 THR A CA 1
ATOM 684 C C . THR A 1 89 ? 0.304 -5.313 11.427 1.00 95.50 89 THR A C 1
ATOM 686 O O . THR A 1 89 ? 1.124 -5.268 10.511 1.00 95.50 89 THR A O 1
ATOM 689 N N . LYS A 1 90 ? -0.601 -4.345 11.622 1.00 96.50 90 LYS A N 1
ATOM 690 C CA . LYS A 1 90 ? -0.914 -3.274 10.663 1.00 96.50 90 LYS A CA 1
ATOM 691 C C . LYS A 1 90 ? -1.327 -3.819 9.291 1.00 96.50 90 LYS A C 1
ATOM 693 O O . LYS A 1 90 ? -0.969 -3.240 8.265 1.00 96.50 90 LYS A O 1
ATOM 698 N N . THR A 1 91 ? -2.080 -4.916 9.280 1.00 98.12 91 THR A N 1
ATOM 699 C CA . THR A 1 91 ? -2.593 -5.537 8.052 1.00 98.12 91 THR A CA 1
ATOM 700 C C . THR A 1 91 ? -4.038 -5.134 7.828 1.00 98.12 91 THR A C 1
ATOM 702 O O . THR A 1 91 ? -4.876 -5.295 8.710 1.00 98.12 91 THR A O 1
ATOM 705 N N . ILE A 1 92 ? -4.344 -4.596 6.653 1.00 98.25 92 ILE A N 1
ATOM 706 C CA . ILE A 1 92 ? -5.716 -4.351 6.224 1.00 98.25 92 ILE A CA 1
ATOM 707 C C . ILE A 1 92 ? -6.203 -5.616 5.524 1.00 98.25 92 ILE A C 1
ATOM 709 O O . ILE A 1 92 ? -5.642 -6.004 4.502 1.00 98.25 92 ILE A O 1
ATOM 713 N N . HIS A 1 93 ? -7.266 -6.205 6.064 1.00 98.00 93 HIS A N 1
ATOM 714 C CA . HIS A 1 93 ? -8.066 -7.214 5.384 1.00 98.00 93 HIS A CA 1
ATOM 715 C C . HIS A 1 93 ? -8.908 -6.536 4.310 1.00 98.00 93 HIS A C 1
ATOM 717 O O . HIS A 1 93 ? -9.908 -5.874 4.627 1.00 98.00 93 HIS A O 1
ATOM 723 N N . VAL A 1 94 ? -8.450 -6.626 3.064 1.00 97.69 94 VAL A N 1
ATOM 724 C CA . VAL A 1 94 ? -9.000 -5.858 1.944 1.00 97.69 94 VAL A CA 1
ATOM 725 C C . VAL A 1 94 ? -10.391 -6.377 1.581 1.00 97.69 94 VAL A C 1
ATOM 727 O O . VAL A 1 94 ? -10.616 -7.576 1.465 1.00 97.69 94 VAL A O 1
ATOM 730 N N . LYS A 1 95 ? -11.351 -5.463 1.401 1.00 96.62 95 LYS A N 1
ATOM 731 C CA . LYS A 1 95 ? -12.705 -5.789 0.917 1.00 96.62 95 LYS A CA 1
ATOM 732 C C . LYS A 1 95 ? -13.048 -5.092 -0.388 1.00 96.62 95 LYS A C 1
ATOM 734 O O . LYS A 1 95 ? -13.723 -5.667 -1.232 1.00 96.62 95 LYS A O 1
ATOM 739 N N . GLU A 1 96 ? -12.628 -3.842 -0.533 1.00 96.25 96 GLU A N 1
ATOM 740 C CA . GLU A 1 96 ? -12.904 -3.039 -1.719 1.00 96.25 96 GLU A CA 1
ATOM 741 C C . GLU A 1 96 ? -11.739 -2.084 -1.975 1.00 96.25 96 GLU A C 1
ATOM 743 O O . GLU A 1 96 ? -11.148 -1.541 -1.036 1.00 96.25 96 GLU A O 1
ATOM 748 N N . ILE A 1 97 ? -11.435 -1.858 -3.252 1.00 96.44 97 ILE A N 1
ATOM 749 C CA . ILE A 1 97 ? -10.445 -0.882 -3.692 1.00 96.44 97 ILE A CA 1
ATOM 750 C C . ILE A 1 97 ? -11.110 0.076 -4.674 1.00 96.44 97 ILE A C 1
ATOM 752 O O . ILE A 1 97 ? -11.731 -0.332 -5.657 1.00 96.44 97 ILE A O 1
ATOM 756 N N . ARG A 1 98 ? -10.955 1.374 -4.417 1.00 95.12 98 ARG A N 1
ATOM 757 C CA . ARG A 1 98 ? -11.374 2.443 -5.322 1.00 95.12 98 ARG A CA 1
ATOM 758 C C . ARG A 1 98 ? -10.175 3.284 -5.696 1.00 95.12 98 ARG A C 1
ATOM 760 O O . ARG A 1 98 ? -9.423 3.732 -4.833 1.00 95.12 98 ARG A O 1
ATOM 767 N N . VAL A 1 99 ? -10.048 3.572 -6.982 1.00 92.12 99 VAL A N 1
ATOM 768 C CA . VAL A 1 99 ? -9.099 4.565 -7.477 1.00 92.12 99 VAL A CA 1
ATOM 769 C C . VAL A 1 99 ? -9.853 5.842 -7.782 1.00 92.12 99 VAL A C 1
ATOM 771 O O . VAL A 1 99 ? -10.911 5.822 -8.410 1.00 92.12 99 VAL A O 1
ATOM 774 N N . LYS A 1 100 ? -9.326 6.978 -7.330 1.00 79.50 100 LYS A N 1
ATOM 775 C CA . LYS A 1 100 ? -9.778 8.253 -7.881 1.00 79.50 100 LYS A CA 1
ATOM 776 C C . LYS A 1 100 ? -9.049 8.452 -9.202 1.00 79.50 100 LYS A C 1
ATOM 778 O O . LYS A 1 100 ? -7.910 8.916 -9.205 1.00 79.50 100 LYS A O 1
ATOM 783 N N . GLU A 1 101 ? -9.698 8.107 -10.312 1.00 58.72 101 GLU A N 1
ATOM 784 C CA . GLU A 1 101 ? -9.308 8.677 -11.599 1.00 58.72 101 GLU A CA 1
ATOM 785 C C . GLU A 1 101 ? -9.484 10.193 -11.498 1.00 58.72 101 GLU A C 1
ATOM 787 O O . GLU A 1 101 ? -10.601 10.710 -11.436 1.00 58.72 101 GLU A O 1
ATOM 792 N N . ILE A 1 102 ? -8.373 10.923 -11.472 1.00 48.72 102 ILE A N 1
ATOM 793 C CA . ILE A 1 102 ? -8.411 12.296 -11.952 1.00 48.72 102 ILE A CA 1
ATOM 794 C C . ILE A 1 102 ? -8.451 12.141 -13.467 1.00 48.72 102 ILE A C 1
ATOM 796 O O . ILE A 1 102 ? -7.414 11.890 -14.079 1.00 48.72 102 ILE A O 1
ATOM 800 N N . ARG A 1 103 ? -9.646 12.238 -14.065 1.00 40.34 103 ARG A N 1
ATOM 801 C CA . ARG A 1 103 ? -9.745 12.546 -15.493 1.00 40.34 103 ARG A CA 1
ATOM 802 C C . ARG A 1 103 ? -8.944 13.827 -15.692 1.00 40.34 103 ARG A C 1
ATOM 804 O O . ARG A 1 103 ? -9.363 14.886 -15.225 1.00 40.34 103 ARG A O 1
ATOM 811 N N . ALA A 1 104 ? -7.764 13.709 -16.292 1.00 40.22 104 ALA A N 1
ATOM 812 C CA . ALA A 1 104 ? -7.064 14.866 -16.812 1.00 40.22 104 ALA A CA 1
ATOM 813 C C . ALA A 1 104 ? -8.022 15.519 -17.815 1.00 40.22 104 ALA A C 1
ATOM 815 O O . ALA A 1 104 ? -8.487 14.861 -18.747 1.00 40.22 104 ALA A O 1
ATOM 816 N N . SER A 1 105 ? -8.418 16.751 -17.502 1.00 36.09 105 SER A N 1
ATOM 817 C CA . SER A 1 105 ? -9.083 17.653 -18.441 1.00 36.09 105 SER A CA 1
ATOM 818 C C . SER A 1 105 ? -8.049 18.175 -19.426 1.00 36.09 105 SER A C 1
ATOM 820 O O . SER A 1 105 ? -6.896 18.370 -18.976 1.00 36.09 105 SER A O 1
#

=== Feature glossary ===
The record interleaves many kinds of information about one protein. Here is each kind framed as the question it answers.

Q: What known structures does this most resemble?
A: Structural nearest neighbors (via Foldseek easy-search vs the PDB). Reported per hit: target PDB id, E-value, and alignment TM-score. A TM-score above ~0.5 is the conventional threshold for 'same fold'.

Q: Where is each backbone atom in 3D?
A: The mmCIF table is the protein's shape written out atom by atom. For each backbone N, Cα, C, and carbonyl O, it records an (x, y, z) coordinate triple in Å plus the residue type, chain letter, and residue number.

Q: What are the backbone torsion angles?
A: The φ/ψ torsion pair specifies the backbone conformation at each residue. φ rotates about the N–Cα bond, ψ about the Cα–C bond. Steric clashes forbid most of the (φ, ψ) plane — the allowed regions (α-helix basin, β-sheet basin, left-handed helix) are the Ramachandran-allowed regions.

Q: Which residues are buried vs exposed?
A: Solvent-accessible surface area (SASA) is the area in Å² traced out by the centre of a 1.4 Å probe sphere (a water molecule) rolled over the protein's van der Waals surface (Shrake–Rupley / Lee–Richards construction). Buried residues have near-zero SASA; fully exposed residues can exceed 200 Å². The total SASA scales roughly with th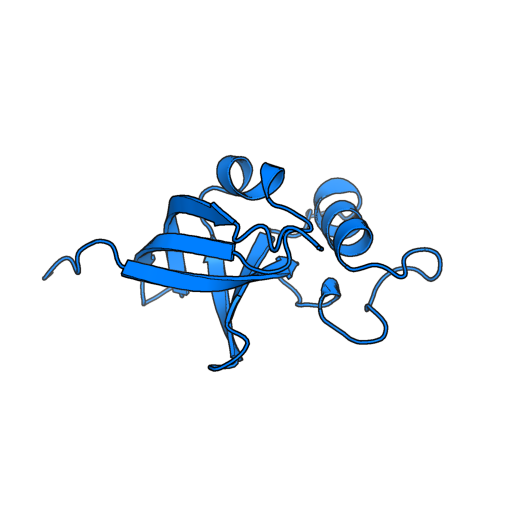e number of surface residues.

Q: How confident is the AlphaFold model at each residue?
A: pLDDT is the predicted lDDT-Cα score: AlphaFold's confidence that the local environment of each residue (all inter-atomic distances within 15 Å) is correctly placed. It is a per-residue number between 0 and 100, with higher meaning more reliable.

Q: What does the local fold look like, residue by residue?
A: 3Di is Foldseek's structural alphabet. Each residue is assigned one of twenty discrete states based on how its Cα sits relative to its spatial (not sequential) neighbors. Aligning 3Di strings finds structural homologs roughly as well as full 3D superposition, but orders of magnitude faster.

Q: How big and how compact is the whole molecule?
A: Radius of gyration (Rg) is the root-mean-square distance of Cα atoms from their centroid — a single number for overall size and compactness. A globular domain of N residues has Rg ≈ 2.2·N^0.38 Å; an extended or disordered chain has a much larger Rg. The Cα contact count is the number of residue pairs whose Cα atoms are within 8 Å and are more than four positions apart in sequence — a standard proxy for tertiary packing density. The bounding box is the smallest axis-aligned box enclosing all Cα atoms.

Q: Which residues are in helices, strands, or loops?
A: DSSP 8-state secondary structure assigns each residue one of H (α-helix), G (3₁₀-helix), I (π-helix), E (extended β-strand), B (isolated β-bridge), T (hydrogen-bonded turn), S (bend), or '-' (coil). The assignment is computed from backbone hydrogen-bond geometry via the Kabsch–Sander algorithm.

Q: How mobile is each atom in the crystal?
A: Crystallographic B-factors measure how much each atom's electron density is smeared out, in Å². They rise in mobile loops and surface residues and fall in the buried interior. In AlphaFold models this column is repurposed to hold pLDDT instead.

Q: What if only a Cα trace is available?
A: P-SEA three-state annotation labels each residue as helix, strand, or coil based purely on the geometry of the Cα trace. It serves as a fallback when the full backbone (and thus DSSP) is unavailable.

Q: What family and function is it annotated with?
A: Database cross-references. InterPro integrates a dozen domain/family signature databases into unified entries with residue-range hits. GO terms attach function/process/location labels with evidence codes. CATH codes position the fold in a four-level structural taxonomy. Organism is the NCBI-taxonomy species name.

Q: Are the domains correctly placed relative to each other?
A: Predicted Aligned Error (PAE) is an AlphaFold confidence matrix: entry (i, j) is the expected error in the position of residue j, in ångströms, when the prediction is superimposed on the true structure at residue i. Low PAE within a block of residues means that block is internally rigid and well-predicted; high PAE between two blocks means their relative placement is uncertain even if each block individually is confident.

Q: What do the diagnostic plots show?
A: Three diagnostic plots accompany the record. The Cα contact map visualizes the tertiary structure as a 2D adjacency matrix (8 Å cutoff, sequence-local contacts suppressed). The Ramachandran plot shows the distribution of backbone (φ, ψ) torsions, with points in the α and β basins reflecting secondary structure content. The PAE plot shows AlphaFold's inter-residue confidence as a color matrix.

Q: What is the amino-acid chain?
A: Primary structure: the covalent order of the twenty standard amino acids along the backbone. Two proteins with the same sequence will (almost always) fold to the same structure; two with 30% identity often share a fold but not the details.

Q: What do the rendered images show?
A: The six renders are orthographic views along the three Cartesian axes in both directions. Representation (cartoon, sticks, or surface) and color scheme (sequence-rainbow or by-chain) vary across proteins so the training set covers all the common visualization conventions.